Protein AF-A0A2T5CCG6-F1 (afdb_monomer)

Mean predicted aligned error: 8.56 Å

Radius of gyration: 15.73 Å; Cα contacts (8 Å, |Δi|>4): 94; chains: 1; bounding box: 40×45×37 Å

Structure (mmCIF, N/CA/C/O backbone):
data_AF-A0A2T5CCG6-F1
#
_entry.id   AF-A0A2T5CCG6-F1
#
loop_
_atom_site.group_PDB
_atom_site.id
_atom_site.type_symbol
_atom_site.label_atom_id
_atom_site.label_alt_id
_atom_site.label_comp_id
_atom_site.label_asym_id
_atom_site.label_entity_id
_atom_site.label_seq_id
_atom_site.pdbx_PDB_ins_code
_atom_site.Cartn_x
_atom_site.Cartn_y
_atom_site.Cartn_z
_atom_site.occupancy
_atom_site.B_iso_or_equiv
_atom_site.auth_seq_id
_atom_site.auth_comp_id
_atom_site.auth_asym_id
_atom_site.auth_atom_id
_atom_site.pdbx_PDB_model_num
ATOM 1 N N . MET A 1 1 ? 11.284 -27.083 0.433 1.00 35.56 1 MET A N 1
ATOM 2 C CA . MET A 1 1 ? 9.993 -26.851 -0.246 1.00 35.56 1 MET A CA 1
ATOM 3 C C . MET A 1 1 ? 9.980 -25.400 -0.673 1.00 35.56 1 MET A C 1
ATOM 5 O O . MET A 1 1 ? 10.072 -24.533 0.182 1.00 35.56 1 MET A O 1
ATOM 9 N N . SER A 1 2 ? 10.044 -25.161 -1.978 1.00 42.41 2 SER A N 1
ATOM 10 C CA . SER A 1 2 ? 10.200 -23.835 -2.572 1.00 42.41 2 SER A CA 1
ATOM 11 C C . SER A 1 2 ? 8.901 -23.051 -2.407 1.00 42.41 2 SER A C 1
ATOM 13 O O . SER A 1 2 ? 7.925 -23.346 -3.091 1.00 42.41 2 SER A O 1
ATOM 15 N N . ASP A 1 3 ? 8.877 -22.083 -1.495 1.00 50.66 3 ASP A N 1
ATOM 16 C CA . ASP A 1 3 ? 7.802 -21.094 -1.440 1.00 50.66 3 ASP A CA 1
ATOM 17 C C . ASP A 1 3 ? 8.042 -20.123 -2.603 1.00 50.66 3 ASP A C 1
ATOM 19 O O . ASP A 1 3 ? 8.755 -19.127 -2.486 1.00 50.66 3 ASP A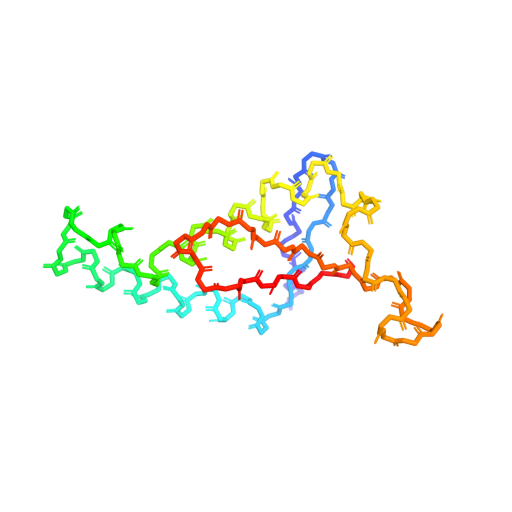 O 1
ATOM 23 N N . ALA A 1 4 ? 7.579 -20.506 -3.796 1.00 52.19 4 ALA A N 1
ATOM 24 C CA . ALA A 1 4 ? 7.584 -19.604 -4.936 1.00 52.19 4 ALA A CA 1
ATOM 25 C C . ALA A 1 4 ? 6.746 -18.380 -4.533 1.00 52.19 4 ALA A C 1
ATOM 27 O O . ALA A 1 4 ? 5.616 -18.565 -4.070 1.00 52.19 4 ALA A O 1
ATOM 28 N N . PRO A 1 5 ? 7.273 -17.147 -4.654 1.00 55.94 5 PRO A N 1
ATOM 29 C CA . PRO A 1 5 ? 6.532 -15.964 -4.248 1.00 55.94 5 PRO A CA 1
ATOM 30 C C . PRO A 1 5 ? 5.188 -15.980 -4.971 1.00 55.94 5 PRO A C 1
ATOM 32 O O . PRO A 1 5 ? 5.155 -16.117 -6.195 1.00 55.94 5 PRO A O 1
ATOM 35 N N . ARG A 1 6 ? 4.085 -15.897 -4.214 1.00 57.62 6 ARG A N 1
ATOM 36 C CA . ARG A 1 6 ? 2.724 -15.834 -4.761 1.00 57.62 6 ARG A CA 1
ATOM 37 C C . ARG A 1 6 ? 2.638 -14.615 -5.673 1.00 57.62 6 ARG A C 1
ATOM 39 O O . ARG A 1 6 ? 2.444 -13.493 -5.214 1.00 57.62 6 ARG A O 1
ATOM 46 N N . GLN A 1 7 ? 2.866 -14.845 -6.959 1.00 67.69 7 GLN A N 1
ATOM 47 C CA . GLN A 1 7 ? 2.889 -13.820 -7.984 1.00 67.69 7 GLN A CA 1
ATOM 48 C C . GLN A 1 7 ? 1.461 -13.335 -8.178 1.00 67.69 7 GLN A C 1
ATOM 50 O O . GLN A 1 7 ? 0.597 -14.069 -8.656 1.00 67.69 7 GLN A O 1
ATOM 55 N N . LEU A 1 8 ? 1.202 -12.102 -7.758 1.00 77.50 8 LEU A N 1
ATOM 56 C CA . LEU A 1 8 ? -0.090 -11.482 -7.976 1.00 77.50 8 LEU A CA 1
ATOM 57 C C . LEU A 1 8 ? -0.127 -10.974 -9.419 1.00 77.50 8 LEU A C 1
ATOM 59 O O . LEU A 1 8 ? 0.686 -10.133 -9.795 1.00 77.50 8 LEU A O 1
ATOM 63 N N . VAL A 1 9 ? -1.052 -11.493 -10.225 1.00 80.69 9 VAL A N 1
ATOM 64 C CA . VAL A 1 9 ? -1.249 -11.038 -11.606 1.00 80.69 9 VAL A CA 1
ATOM 65 C C . VAL A 1 9 ? -2.468 -10.1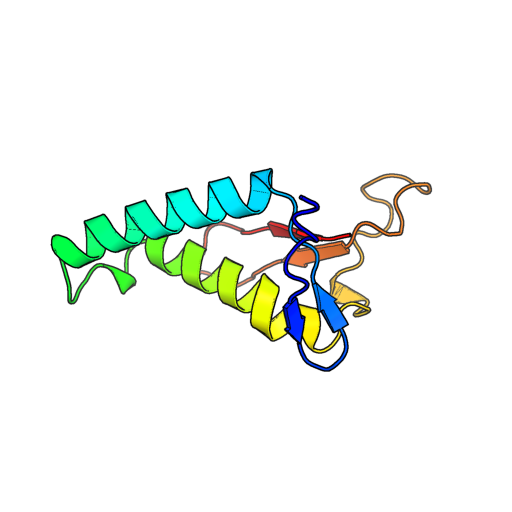25 -11.662 1.00 80.69 9 VAL A C 1
ATOM 67 O O . VAL A 1 9 ? -3.574 -10.551 -11.340 1.00 80.69 9 VAL A O 1
ATOM 70 N N . VAL A 1 10 ? -2.272 -8.875 -12.083 1.00 79.88 10 VAL A N 1
ATOM 71 C CA . VAL A 1 10 ? -3.343 -7.879 -12.256 1.00 79.88 10 VAL A CA 1
ATOM 72 C C . VAL A 1 10 ? -3.213 -7.274 -13.647 1.00 79.88 10 VAL A C 1
ATOM 74 O O . VAL A 1 10 ? -2.141 -6.803 -14.012 1.00 79.88 10 VAL A O 1
ATOM 77 N N . ASN A 1 11 ? -4.287 -7.307 -14.440 1.00 80.88 11 ASN A N 1
ATOM 78 C CA . ASN A 1 11 ? -4.312 -6.811 -15.826 1.00 80.88 11 ASN A CA 1
ATOM 79 C C . ASN A 1 11 ? -3.167 -7.349 -16.710 1.00 80.88 11 ASN A C 1
ATOM 81 O O . ASN A 1 11 ? -2.619 -6.628 -17.538 1.00 80.88 11 ASN A O 1
ATOM 85 N N . GLY A 1 12 ? -2.768 -8.608 -16.505 1.00 81.94 12 GLY A N 1
ATOM 86 C CA . GLY A 1 12 ? -1.658 -9.226 -17.239 1.00 81.94 12 GLY A CA 1
ATOM 87 C C . GLY A 1 12 ? -0.258 -8.834 -16.747 1.00 81.94 12 GLY A C 1
ATOM 88 O O . GLY A 1 12 ? 0.726 -9.371 -17.250 1.00 81.94 12 GLY A O 1
ATOM 89 N N . TRP A 1 13 ? -0.147 -7.966 -15.737 1.00 83.50 13 TRP A N 1
ATOM 90 C CA . TRP A 1 13 ? 1.118 -7.602 -15.104 1.00 83.50 13 TRP A CA 1
ATOM 91 C C . TRP A 1 13 ? 1.386 -8.435 -13.864 1.00 83.50 13 TRP A C 1
ATOM 93 O O . TRP A 1 13 ? 0.503 -8.668 -13.042 1.00 83.50 13 TRP A O 1
ATOM 103 N N . SER A 1 14 ? 2.640 -8.846 -13.719 1.00 83.62 14 SER A N 1
ATOM 104 C CA . SER A 1 14 ? 3.114 -9.586 -12.555 1.00 83.62 14 SER A CA 1
ATOM 105 C C . SER A 1 14 ? 3.624 -8.626 -11.495 1.00 83.62 14 SER A C 1
ATOM 107 O O . SER A 1 14 ? 4.563 -7.872 -11.741 1.00 83.62 14 SER A O 1
ATOM 109 N N . ILE A 1 15 ? 3.006 -8.656 -10.321 1.00 82.81 15 ILE A N 1
ATOM 110 C CA . ILE A 1 15 ? 3.353 -7.799 -9.195 1.00 82.81 15 ILE A CA 1
ATOM 111 C C . ILE A 1 15 ? 4.255 -8.581 -8.249 1.00 82.81 15 ILE A C 1
ATOM 113 O O . ILE A 1 15 ? 3.873 -9.622 -7.709 1.00 82.81 15 ILE A O 1
ATOM 117 N N . TYR A 1 16 ? 5.442 -8.030 -8.014 1.00 82.69 16 TYR A N 1
ATOM 118 C CA . TYR A 1 16 ? 6.396 -8.526 -7.033 1.00 82.69 16 TYR A CA 1
ATOM 119 C C . TYR A 1 16 ? 6.490 -7.516 -5.895 1.00 82.69 16 TYR A C 1
ATOM 121 O O . TYR A 1 16 ? 6.909 -6.377 -6.087 1.00 82.69 16 TYR A O 1
ATOM 129 N N . ALA A 1 17 ? 6.086 -7.928 -4.698 1.00 81.62 17 ALA A N 1
ATOM 130 C CA . ALA A 1 17 ? 6.190 -7.100 -3.508 1.00 81.62 17 ALA A CA 1
ATOM 131 C C . ALA A 1 17 ? 7.424 -7.507 -2.701 1.00 81.62 17 ALA A C 1
ATOM 133 O O . ALA A 1 17 ? 7.625 -8.681 -2.393 1.00 81.62 17 ALA A O 1
ATOM 134 N N . HIS A 1 18 ? 8.251 -6.529 -2.338 1.00 83.88 18 HIS A N 1
ATOM 135 C CA . HIS A 1 18 ? 9.372 -6.774 -1.439 1.00 83.88 18 HIS A CA 1
ATOM 136 C C . HIS A 1 18 ? 8.841 -7.145 -0.037 1.00 83.88 18 HIS A C 1
ATOM 138 O O . HIS A 1 18 ? 7.939 -6.454 0.441 1.00 83.88 18 HIS A O 1
ATOM 144 N N . PRO A 1 19 ? 9.402 -8.146 0.672 1.00 86.44 19 PRO A N 1
ATOM 145 C CA . PRO A 1 19 ? 8.909 -8.558 1.995 1.00 86.44 19 PRO A CA 1
ATOM 146 C C . PRO A 1 19 ? 8.786 -7.395 2.987 1.00 86.44 19 PRO A C 1
ATOM 148 O O . PRO A 1 19 ? 7.762 -7.212 3.624 1.00 86.44 19 PR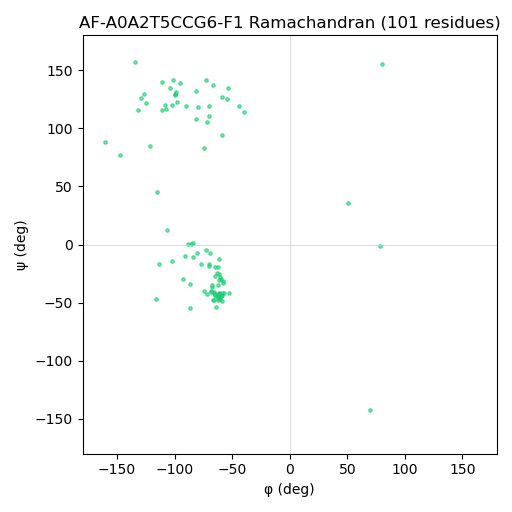O A O 1
ATOM 151 N N . LEU A 1 20 ? 9.778 -6.502 3.001 1.00 87.19 20 LEU A N 1
ATOM 152 C CA . LEU A 1 20 ? 9.782 -5.302 3.849 1.00 87.19 20 LEU A CA 1
ATOM 153 C C . LEU A 1 20 ? 8.611 -4.336 3.544 1.00 87.19 20 LEU A C 1
ATOM 155 O O . LEU A 1 20 ? 8.138 -3.636 4.436 1.00 87.19 20 LEU A O 1
ATOM 159 N N . PHE A 1 21 ? 8.128 -4.287 2.297 1.00 85.31 21 PHE A N 1
ATOM 160 C CA . PHE A 1 21 ? 6.921 -3.529 1.951 1.00 85.31 21 PHE A CA 1
ATOM 161 C C . PHE A 1 21 ? 5.666 -4.222 2.491 1.00 85.31 21 PHE A C 1
ATOM 163 O O . PHE A 1 21 ? 4.803 -3.548 3.051 1.00 85.31 21 PHE A O 1
ATOM 170 N N . LEU A 1 22 ? 5.587 -5.551 2.367 1.00 87.62 22 LEU A N 1
ATOM 171 C CA . LEU A 1 22 ? 4.478 -6.339 2.909 1.00 87.62 22 LEU A CA 1
ATOM 172 C C . LEU A 1 22 ? 4.397 -6.201 4.433 1.00 87.62 22 LEU A C 1
ATOM 174 O O . LEU A 1 22 ? 3.336 -5.856 4.940 1.00 87.62 22 LEU A O 1
ATOM 178 N N . ASP A 1 23 ? 5.523 -6.308 5.141 1.00 90.31 23 ASP A N 1
ATOM 179 C CA . ASP A 1 23 ? 5.587 -6.116 6.594 1.00 90.31 23 ASP A CA 1
ATOM 180 C C . ASP A 1 23 ? 5.065 -4.734 7.016 1.00 90.31 23 ASP A C 1
ATOM 182 O O . ASP A 1 23 ? 4.352 -4.584 8.011 1.00 90.31 23 ASP A O 1
ATOM 186 N N . GLN A 1 24 ? 5.424 -3.683 6.270 1.00 90.88 24 GLN A N 1
ATOM 187 C CA . GLN A 1 24 ? 4.939 -2.328 6.542 1.00 90.88 24 GLN A CA 1
ATOM 188 C C . GLN A 1 24 ? 3.441 -2.192 6.263 1.00 90.88 24 GLN A C 1
ATOM 190 O O . GLN A 1 24 ? 2.735 -1.534 7.032 1.00 90.88 24 GLN A O 1
ATOM 195 N N . LEU A 1 25 ? 2.958 -2.809 5.183 1.00 90.69 25 LEU A N 1
ATOM 196 C CA . LEU A 1 25 ? 1.550 -2.806 4.812 1.00 90.69 25 LEU A CA 1
ATOM 197 C C . LEU A 1 25 ? 0.701 -3.546 5.853 1.00 90.69 25 LEU A C 1
ATOM 199 O O . LEU A 1 25 ? -0.328 -3.022 6.274 1.00 90.69 25 LEU A O 1
ATOM 203 N N . GLU A 1 26 ? 1.160 -4.704 6.324 1.00 93.12 26 GLU A N 1
ATOM 204 C CA . GLU A 1 26 ? 0.505 -5.495 7.368 1.00 93.12 26 GLU A CA 1
ATOM 205 C C . GLU A 1 26 ? 0.453 -4.750 8.702 1.00 93.12 26 GLU A C 1
ATOM 207 O O . GLU A 1 26 ? -0.608 -4.666 9.321 1.00 93.12 26 GLU A O 1
ATOM 212 N N . ARG A 1 27 ? 1.558 -4.122 9.127 1.00 94.38 27 ARG A N 1
ATOM 213 C CA . ARG A 1 27 ? 1.564 -3.279 10.338 1.00 94.38 27 ARG A CA 1
ATOM 214 C C . ARG A 1 27 ? 0.561 -2.137 10.231 1.00 94.38 27 ARG A C 1
ATOM 216 O O . ARG A 1 27 ? -0.146 -1.842 11.195 1.00 94.38 27 ARG A O 1
ATOM 223 N N . LEU A 1 28 ? 0.485 -1.497 9.065 1.00 92.69 28 LEU A N 1
ATOM 224 C CA . LEU A 1 28 ? -0.471 -0.425 8.822 1.00 92.69 28 LEU A CA 1
ATOM 225 C C . LEU A 1 28 ? -1.913 -0.956 8.849 1.00 92.69 28 LEU A C 1
ATOM 227 O O . LEU A 1 28 ? -2.776 -0.340 9.470 1.00 92.69 28 LEU A O 1
ATOM 231 N N . ALA A 1 29 ? -2.170 -2.121 8.252 1.00 94.06 29 ALA A N 1
ATOM 232 C CA . ALA A 1 29 ? -3.467 -2.792 8.293 1.00 94.06 29 ALA A CA 1
ATOM 233 C C . ALA A 1 29 ? -3.894 -3.157 9.721 1.00 94.06 29 ALA A C 1
ATOM 235 O O . ALA A 1 29 ? -5.034 -2.886 10.101 1.00 94.06 29 ALA A O 1
ATOM 236 N N . ALA A 1 30 ? -2.980 -3.673 10.543 1.00 96.44 30 ALA A N 1
ATOM 237 C CA . ALA A 1 30 ? -3.243 -3.979 11.946 1.00 96.44 30 ALA A CA 1
ATOM 238 C C . ALA A 1 30 ? -3.614 -2.721 12.752 1.00 96.44 30 ALA A C 1
ATOM 240 O O . ALA A 1 30 ? -4.570 -2.738 13.531 1.00 96.44 30 ALA A O 1
ATOM 241 N N . GLN A 1 31 ? -2.924 -1.597 12.521 1.00 94.75 31 GLN A N 1
ATOM 242 C CA . GLN A 1 31 ? -3.278 -0.316 13.145 1.00 94.75 31 GLN A CA 1
ATOM 243 C C . GLN A 1 31 ? -4.683 0.149 12.746 1.00 94.75 31 GLN A C 1
ATOM 245 O O . GLN A 1 31 ? -5.444 0.612 13.594 1.00 94.75 31 GLN A O 1
ATOM 250 N N . VAL A 1 32 ? -5.045 0.012 11.468 1.00 94.94 32 VAL A N 1
ATOM 251 C CA . VAL A 1 32 ? -6.387 0.360 10.978 1.00 94.94 32 VAL A CA 1
ATOM 252 C C . VAL A 1 32 ? -7.448 -0.558 11.569 1.00 94.94 32 VAL A C 1
ATOM 254 O O . VAL A 1 32 ? -8.494 -0.061 11.976 1.00 94.94 32 VAL A O 1
ATOM 257 N N . SER A 1 33 ? -7.172 -1.860 11.682 1.00 96.00 33 SER A N 1
ATOM 258 C CA . SER A 1 33 ? -8.072 -2.810 12.343 1.00 96.00 33 SER A CA 1
ATOM 259 C C . SER A 1 33 ? -8.318 -2.411 13.795 1.00 96.00 33 S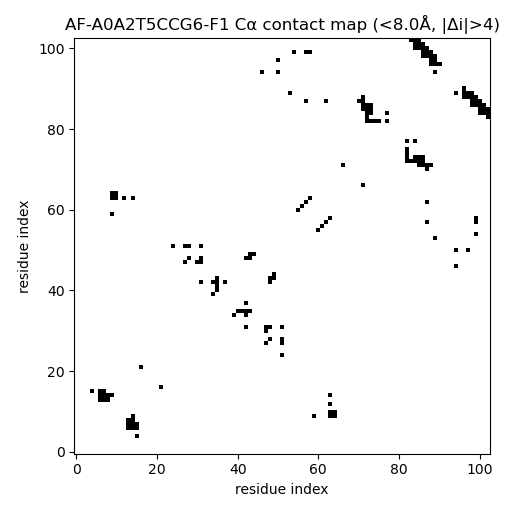ER A C 1
ATOM 261 O O . SER A 1 33 ? -9.466 -2.267 14.190 1.00 96.00 33 SER A O 1
ATOM 263 N N . SER A 1 34 ? -7.264 -2.107 14.560 1.00 95.62 34 SER A N 1
ATOM 264 C CA . SER A 1 34 ? -7.423 -1.675 15.955 1.00 95.62 34 SER A CA 1
ATOM 265 C C . SER A 1 34 ? -8.210 -0.366 16.085 1.00 95.62 34 SER A C 1
ATOM 267 O O . SER A 1 34 ? -8.954 -0.181 17.046 1.00 95.62 34 SER A O 1
ATOM 269 N N . LEU A 1 35 ? -8.062 0.558 15.129 1.00 93.94 35 LEU A N 1
ATOM 270 C CA . LEU A 1 35 ? -8.862 1.783 15.096 1.00 93.94 35 LEU A CA 1
ATOM 271 C C . LEU A 1 35 ? -10.329 1.491 14.775 1.00 93.94 35 LEU A C 1
ATOM 273 O O . LEU A 1 35 ? -11.197 2.086 15.405 1.00 93.94 35 LEU A O 1
ATOM 277 N N . ARG A 1 36 ? -10.599 0.580 13.835 1.00 94.69 36 ARG A N 1
ATOM 278 C CA . ARG A 1 36 ? -11.956 0.143 13.492 1.00 94.69 36 ARG A CA 1
ATOM 279 C C . ARG A 1 36 ? -12.642 -0.515 14.681 1.00 94.69 36 ARG A C 1
ATOM 281 O O . ARG A 1 36 ? -13.794 -0.207 14.934 1.00 94.69 36 ARG A O 1
ATOM 288 N N . ASP A 1 37 ? -11.939 -1.357 15.430 1.00 95.50 37 ASP A N 1
ATOM 289 C CA . ASP A 1 37 ? -12.519 -2.037 16.592 1.00 95.50 37 ASP A CA 1
ATOM 290 C C . ASP A 1 37 ? -12.901 -1.041 17.706 1.00 95.50 37 ASP A C 1
ATOM 292 O O . ASP A 1 37 ? -13.827 -1.289 18.474 1.00 95.50 37 ASP A O 1
ATOM 296 N N . LYS A 1 38 ? -12.212 0.108 17.782 1.00 94.12 38 LYS A N 1
ATOM 297 C CA . LYS A 1 38 ? -12.496 1.187 18.747 1.00 94.12 38 LYS A CA 1
ATOM 298 C C . LYS A 1 38 ? -13.558 2.178 18.269 1.00 94.12 38 LYS A C 1
ATOM 300 O O . LYS A 1 38 ? -14.265 2.744 19.093 1.00 94.12 38 LYS A O 1
ATOM 305 N N . ASP A 1 39 ? -13.605 2.448 16.970 1.00 92.75 39 ASP A N 1
ATOM 306 C CA . ASP A 1 39 ? -14.467 3.458 16.349 1.00 92.75 39 ASP A CA 1
ATOM 307 C C . ASP A 1 39 ? -14.883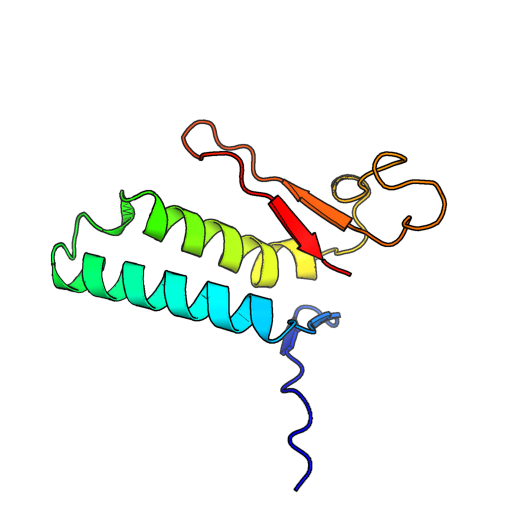 2.991 14.940 1.00 92.75 39 ASP A C 1
ATOM 309 O O . ASP A 1 39 ? -14.304 3.440 13.940 1.00 92.75 39 ASP A O 1
ATOM 313 N N . PRO A 1 40 ? -15.849 2.056 14.838 1.00 91.94 40 PRO A N 1
ATOM 314 C CA . PRO A 1 40 ? -16.235 1.437 13.568 1.00 91.94 40 PRO A CA 1
ATOM 315 C C . PRO A 1 40 ? -16.733 2.430 12.512 1.00 91.94 40 PRO A C 1
ATOM 317 O O . PRO A 1 40 ? -16.520 2.207 11.322 1.00 91.94 40 PRO A O 1
ATOM 320 N N . ASP A 1 41 ? -17.328 3.548 12.930 1.00 90.94 41 ASP A N 1
ATOM 321 C CA . ASP A 1 41 ? -17.889 4.552 12.020 1.00 90.94 41 ASP A CA 1
ATOM 322 C C . ASP A 1 41 ? -16.887 5.673 11.689 1.00 90.94 41 ASP A C 1
ATOM 324 O O . ASP A 1 41 ? -16.918 6.265 10.606 1.00 90.94 41 ASP A O 1
ATOM 328 N N . GLY A 1 42 ? -15.963 5.985 12.605 1.00 92.25 42 GLY A N 1
ATOM 329 C CA . GLY A 1 42 ? -15.023 7.097 12.467 1.00 92.25 42 GLY A CA 1
ATOM 330 C C . GLY A 1 42 ? -13.601 6.714 12.050 1.00 92.25 42 GLY A C 1
ATOM 331 O O . GLY A 1 42 ? -12.849 7.595 11.605 1.00 92.25 42 GLY A O 1
ATOM 332 N N . TYR A 1 43 ? -13.204 5.435 12.110 1.00 91.69 43 TYR A N 1
ATOM 333 C CA . TYR A 1 43 ? -11.822 5.024 11.806 1.00 91.69 43 TYR A CA 1
ATOM 334 C C . TYR A 1 43 ? -11.374 5.415 10.391 1.00 91.69 43 TYR A C 1
ATOM 336 O O . TYR A 1 43 ? -10.212 5.778 10.191 1.00 91.69 43 TYR A O 1
ATOM 344 N N . GLN A 1 44 ? -12.289 5.419 9.415 1.00 88.44 44 GLN A N 1
ATOM 345 C CA . GLN A 1 44 ? -11.999 5.782 8.022 1.00 88.44 44 GLN A CA 1
ATOM 346 C C . GLN A 1 44 ? -11.541 7.239 7.873 1.00 88.44 44 GLN A C 1
ATOM 348 O O . GLN A 1 44 ? -10.820 7.579 6.937 1.00 88.44 44 GLN A O 1
ATOM 353 N N . LYS A 1 45 ? -11.906 8.120 8.815 1.00 89.12 45 LYS A N 1
ATOM 354 C CA . LYS A 1 45 ? -11.472 9.523 8.811 1.00 89.12 45 LYS A CA 1
ATOM 355 C C . LYS A 1 45 ? -10.023 9.684 9.285 1.00 89.12 45 LYS A C 1
ATOM 357 O O . LYS A 1 45 ? -9.418 10.726 9.027 1.00 89.12 45 LYS A O 1
ATOM 362 N N . LYS A 1 46 ? -9.444 8.673 9.948 1.00 89.69 46 LYS A N 1
ATOM 363 C CA . LYS A 1 46 ? -8.078 8.717 10.490 1.00 89.69 46 LYS A CA 1
ATOM 364 C C . LYS A 1 46 ? -7.040 8.637 9.369 1.00 89.69 46 LYS A C 1
ATOM 366 O O . LYS A 1 46 ? -7.161 7.852 8.430 1.00 89.69 46 LYS A O 1
ATOM 371 N N . ASN A 1 47 ? -5.950 9.392 9.514 1.00 89.19 47 ASN A N 1
ATOM 372 C CA . ASN A 1 47 ? -4.870 9.449 8.520 1.00 89.19 47 ASN A CA 1
ATOM 373 C C . ASN A 1 47 ? -4.239 8.081 8.218 1.00 89.19 47 ASN A C 1
ATOM 375 O O . ASN A 1 47 ? -3.806 7.848 7.094 1.00 89.19 47 ASN A O 1
ATOM 379 N N . VAL A 1 48 ? -4.196 7.182 9.204 1.00 90.12 48 VAL A N 1
ATOM 380 C CA . VAL A 1 48 ? -3.661 5.819 9.057 1.00 90.12 48 VAL A CA 1
ATOM 381 C C . VAL A 1 48 ? -4.537 4.983 8.115 1.00 90.12 48 VAL A C 1
ATOM 383 O O . VAL A 1 48 ? -4.018 4.394 7.170 1.00 90.12 48 VAL A O 1
ATOM 386 N N . ALA A 1 49 ? -5.862 5.002 8.312 1.00 90.75 49 ALA A N 1
ATOM 387 C CA . ALA A 1 49 ? -6.824 4.287 7.467 1.00 90.75 49 ALA A CA 1
ATOM 388 C C . ALA A 1 49 ? -6.775 4.777 6.028 1.00 90.75 49 ALA A C 1
ATOM 390 O O . ALA A 1 49 ? -6.646 4.001 5.083 1.00 90.75 49 ALA A O 1
ATOM 391 N N . LYS A 1 50 ? -6.775 6.094 5.871 1.00 89.19 50 LYS A N 1
ATOM 392 C CA . LYS A 1 50 ? -6.706 6.695 4.555 1.00 89.19 50 LYS A CA 1
ATOM 393 C C . LYS A 1 50 ? -5.354 6.457 3.851 1.00 89.19 50 LYS A C 1
ATOM 395 O O . LYS A 1 50 ? -5.320 6.257 2.642 1.00 89.19 50 LYS A O 1
ATOM 400 N N . ARG A 1 51 ? -4.237 6.426 4.595 1.00 88.56 51 ARG A N 1
ATOM 401 C CA . ARG A 1 51 ? -2.908 6.060 4.067 1.00 88.56 51 ARG A CA 1
ATOM 402 C C . ARG A 1 51 ? -2.890 4.624 3.554 1.00 88.56 51 ARG A C 1
ATOM 404 O O . ARG A 1 51 ? -2.364 4.388 2.471 1.00 88.56 51 ARG A O 1
ATOM 411 N N . LEU A 1 52 ? -3.472 3.692 4.307 1.00 90.75 52 LEU A N 1
ATOM 412 C CA . LEU A 1 52 ? -3.592 2.300 3.884 1.00 90.75 52 LEU A CA 1
ATOM 413 C C . LEU A 1 52 ? -4.413 2.188 2.597 1.00 90.75 52 LEU A C 1
ATOM 415 O O . LEU A 1 52 ? -3.966 1.547 1.649 1.00 90.75 52 LEU A O 1
ATOM 419 N N . ALA A 1 53 ? -5.562 2.865 2.534 1.00 90.12 53 ALA A N 1
ATOM 420 C CA . ALA A 1 53 ? -6.408 2.898 1.343 1.00 90.12 53 ALA A CA 1
ATOM 421 C C . ALA A 1 53 ? -5.667 3.471 0.121 1.00 90.12 53 ALA A C 1
ATOM 423 O O . ALA A 1 53 ? -5.721 2.904 -0.965 1.00 90.12 53 ALA A O 1
ATOM 424 N N . ALA A 1 54 ? -4.910 4.558 0.296 1.00 88.19 54 ALA A N 1
ATOM 425 C CA . ALA A 1 54 ? -4.133 5.149 -0.790 1.00 88.19 54 ALA A CA 1
ATOM 426 C C . ALA A 1 54 ? -3.016 4.215 -1.292 1.00 88.19 54 ALA A C 1
ATOM 428 O O . ALA A 1 54 ? -2.832 4.077 -2.500 1.00 88.19 54 ALA A O 1
ATOM 429 N N . ILE A 1 55 ? -2.277 3.563 -0.384 1.00 88.50 55 ILE A N 1
ATOM 430 C CA . ILE A 1 55 ? -1.192 2.636 -0.749 1.00 88.50 55 ILE A CA 1
ATOM 431 C C . ILE A 1 55 ? -1.750 1.404 -1.465 1.00 88.50 55 ILE A C 1
ATOM 433 O O . ILE A 1 55 ? -1.238 1.041 -2.520 1.00 88.50 55 ILE A O 1
ATOM 437 N N . THR A 1 56 ? -2.798 0.786 -0.917 1.00 88.19 56 THR A N 1
ATOM 438 C CA . THR A 1 56 ? -3.426 -0.413 -1.500 1.00 88.19 56 THR A CA 1
ATOM 439 C C . THR A 1 56 ? -4.000 -0.122 -2.883 1.00 88.19 56 THR A C 1
ATOM 441 O O . THR A 1 56 ? -3.664 -0.823 -3.836 1.00 88.19 56 THR A O 1
ATOM 444 N N . ARG A 1 57 ? -4.746 0.979 -3.033 1.00 87.69 57 ARG A N 1
ATOM 445 C CA . ARG A 1 57 ? -5.257 1.433 -4.332 1.00 87.69 57 ARG A CA 1
ATOM 446 C C . ARG A 1 57 ? -4.133 1.689 -5.335 1.00 87.69 57 ARG A C 1
ATOM 448 O O . ARG A 1 57 ? -4.229 1.298 -6.492 1.00 87.69 57 ARG A O 1
ATOM 455 N N . LEU A 1 58 ? -3.046 2.340 -4.924 1.00 86.19 58 LEU A N 1
ATOM 456 C CA . LEU A 1 58 ? -1.920 2.581 -5.826 1.00 86.19 58 LEU A CA 1
ATOM 457 C C . LEU A 1 58 ? -1.259 1.282 -6.280 1.00 86.19 58 LEU A C 1
ATOM 459 O O . LEU A 1 58 ? -1.115 1.068 -7.481 1.00 86.19 58 LEU A O 1
ATOM 463 N N . ALA A 1 59 ? -0.858 0.445 -5.326 1.00 84.75 59 ALA A N 1
ATOM 464 C CA . ALA A 1 59 ? -0.066 -0.749 -5.585 1.00 84.75 59 ALA A CA 1
ATOM 465 C C . ALA A 1 59 ? -0.840 -1.810 -6.375 1.00 84.75 59 ALA A C 1
ATOM 467 O O . ALA A 1 59 ? -0.248 -2.479 -7.218 1.00 84.75 59 ALA A O 1
ATOM 468 N N . PHE A 1 60 ? -2.144 -1.952 -6.118 1.00 84.31 60 PHE A N 1
ATOM 469 C CA . PHE A 1 60 ? -2.930 -3.073 -6.635 1.00 84.31 60 PHE A CA 1
ATOM 470 C C . PHE A 1 60 ? -4.007 -2.681 -7.648 1.00 84.31 60 PHE A C 1
ATOM 472 O O . PHE A 1 60 ? -4.460 -3.552 -8.384 1.00 84.31 60 PHE A O 1
ATOM 479 N N . GLU A 1 61 ? -4.394 -1.404 -7.741 1.00 85.50 61 GLU A N 1
ATOM 480 C CA . GLU A 1 61 ? -5.420 -0.965 -8.699 1.00 85.50 61 GLU A CA 1
ATOM 481 C C . GLU A 1 61 ? -4.881 -0.004 -9.752 1.00 85.50 61 GLU A C 1
ATOM 483 O O . GLU A 1 61 ? -5.187 -0.183 -10.919 1.00 85.50 61 GLU A O 1
ATOM 488 N N . ILE A 1 62 ? -4.115 1.026 -9.376 1.00 86.12 62 ILE A N 1
ATOM 489 C CA . ILE A 1 62 ? -3.722 2.097 -10.308 1.00 86.12 62 ILE A CA 1
ATOM 490 C C . ILE A 1 62 ? -2.457 1.727 -11.084 1.00 86.12 62 ILE A C 1
ATOM 492 O O . ILE A 1 62 ? -2.462 1.770 -12.312 1.00 86.12 62 ILE A O 1
ATOM 496 N N . ILE A 1 63 ? -1.372 1.375 -10.386 1.00 84.81 63 ILE A N 1
ATOM 497 C CA . ILE A 1 63 ? -0.084 1.065 -11.026 1.00 84.81 63 ILE A CA 1
ATOM 498 C C . ILE A 1 63 ? -0.217 -0.120 -11.996 1.00 84.81 63 ILE A C 1
ATOM 500 O O . ILE A 1 63 ? 0.261 0.005 -13.122 1.00 84.81 63 ILE A O 1
ATOM 504 N N . PRO A 1 64 ? -0.908 -1.228 -11.653 1.00 86.19 64 PRO A N 1
ATOM 505 C CA . PRO A 1 64 ? -1.019 -2.366 -12.564 1.00 86.19 64 PRO A CA 1
ATOM 506 C C . PRO A 1 64 ? -1.881 -2.118 -13.809 1.00 86.19 64 PRO A C 1
ATOM 508 O O . PRO A 1 64 ? -1.954 -2.985 -14.670 1.00 86.19 64 PRO A O 1
ATOM 511 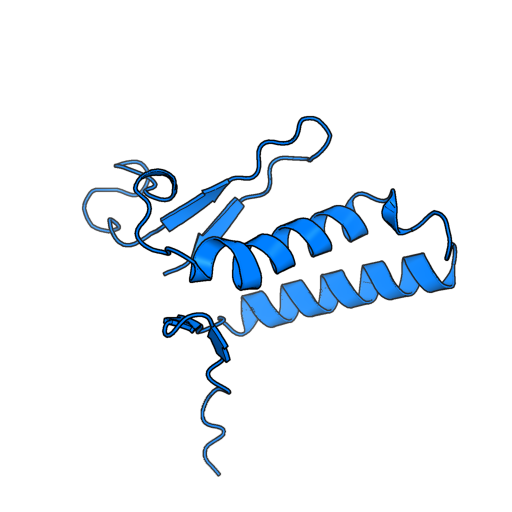N N . GLN A 1 65 ? -2.576 -0.982 -13.931 1.00 86.81 65 GLN A N 1
ATOM 512 C CA . GLN A 1 65 ? -3.303 -0.639 -15.167 1.00 86.81 65 GLN A CA 1
ATOM 513 C C . GLN A 1 65 ? -2.335 -0.216 -16.268 1.00 86.81 65 GLN A C 1
ATOM 515 O O . GLN A 1 65 ? -2.522 -0.563 -17.429 1.00 86.81 65 GLN A O 1
ATOM 520 N N . ASP A 1 66 ? -1.307 0.544 -15.897 1.00 84.81 66 ASP A N 1
ATOM 521 C CA . ASP A 1 66 ? -0.268 1.008 -16.807 1.00 84.81 66 ASP A CA 1
ATOM 522 C C . ASP A 1 66 ? 0.971 1.418 -15.989 1.00 84.81 66 ASP A C 1
ATOM 524 O O . ASP A 1 66 ? 1.113 2.582 -15.592 1.00 84.81 66 ASP A O 1
ATOM 528 N N . PRO A 1 67 ? 1.878 0.471 -15.700 1.00 82.00 67 PRO A N 1
ATOM 529 C CA . PRO A 1 67 ? 3.064 0.750 -14.897 1.00 82.00 67 PRO A CA 1
ATOM 530 C C . PRO A 1 67 ? 4.075 1.639 -15.639 1.00 82.00 67 PRO A C 1
ATOM 532 O O . PRO A 1 67 ? 4.949 2.229 -15.008 1.00 82.00 67 PRO A O 1
ATOM 535 N N . GLY A 1 68 ? 3.960 1.776 -16.966 1.00 81.44 68 GLY A N 1
ATOM 536 C CA . GLY A 1 68 ? 4.905 2.499 -17.820 1.00 81.44 68 GLY A CA 1
ATOM 537 C C . GLY A 1 68 ? 4.660 4.005 -17.932 1.00 81.44 68 GLY A C 1
ATOM 538 O O . GLY A 1 68 ? 5.415 4.688 -18.643 1.00 81.44 68 GLY A O 1
ATOM 539 N N . ARG A 1 69 ? 3.631 4.536 -17.250 1.00 82.88 69 ARG A N 1
ATOM 540 C CA . ARG A 1 69 ? 3.221 5.940 -17.383 1.00 82.88 69 ARG A CA 1
ATOM 541 C C . ARG A 1 69 ? 4.386 6.904 -17.157 1.00 82.88 69 ARG A C 1
ATOM 543 O O . ARG A 1 69 ? 5.116 6.791 -16.167 1.00 82.88 69 ARG A O 1
ATOM 550 N N . PRO A 1 70 ? 4.545 7.923 -18.023 1.00 79.44 70 PRO A N 1
ATOM 551 C CA . PRO A 1 70 ? 5.607 8.913 -17.878 1.00 79.44 70 PRO A CA 1
ATOM 552 C C . PRO A 1 70 ? 5.499 9.704 -16.567 1.00 79.44 70 PRO A C 1
ATOM 554 O O . PRO A 1 70 ? 6.518 10.145 -16.046 1.00 79.44 70 PRO A O 1
ATOM 557 N N . GLU A 1 71 ? 4.298 9.821 -15.998 1.00 78.19 71 GLU A N 1
ATOM 558 C CA . GLU A 1 71 ? 4.021 10.467 -14.707 1.00 78.19 71 GLU A CA 1
ATOM 559 C C . GLU A 1 71 ? 4.742 9.809 -13.524 1.00 78.19 71 GLU A C 1
ATOM 561 O O . GLU A 1 71 ? 5.067 10.481 -12.544 1.00 78.19 71 GLU A O 1
ATOM 566 N N . TYR A 1 72 ? 5.023 8.506 -13.617 1.00 79.88 72 TYR A N 1
ATOM 567 C CA . TYR A 1 72 ? 5.760 7.782 -12.586 1.00 79.88 72 TYR A CA 1
ATOM 568 C C . TYR A 1 72 ? 7.271 7.930 -12.741 1.00 79.88 72 TYR A C 1
ATOM 570 O O . TYR A 1 72 ? 8.022 7.577 -11.836 1.00 79.88 72 TYR A O 1
ATOM 578 N N . ARG A 1 73 ? 7.761 8.485 -13.854 1.00 77.44 73 ARG A N 1
ATOM 579 C CA . ARG A 1 73 ? 9.199 8.654 -14.059 1.00 77.44 73 ARG A CA 1
ATOM 580 C C . ARG A 1 73 ? 9.723 9.719 -13.111 1.00 77.44 73 ARG A C 1
ATOM 582 O O . ARG A 1 73 ? 9.369 10.891 -13.187 1.00 77.44 73 ARG A O 1
ATOM 589 N N . GLN A 1 74 ? 10.654 9.320 -12.253 1.00 69.19 74 GLN A N 1
ATOM 590 C CA . GLN A 1 74 ? 11.297 10.232 -11.311 1.00 69.19 74 GLN A CA 1
ATOM 591 C C . GLN A 1 74 ? 12.293 11.195 -11.998 1.00 69.19 74 GLN A C 1
ATOM 593 O O . GLN A 1 74 ? 12.828 12.098 -11.361 1.00 69.19 74 GLN A O 1
ATOM 598 N N . GLY A 1 75 ? 12.531 11.042 -13.307 1.00 69.38 75 GLY A N 1
ATOM 599 C CA . GLY A 1 75 ? 13.444 11.885 -14.078 1.00 69.38 75 GLY A CA 1
ATOM 600 C C . GLY A 1 75 ? 14.908 11.649 -13.695 1.00 69.38 75 GLY A C 1
ATOM 601 O O . GLY A 1 75 ? 15.321 10.523 -13.435 1.00 69.38 75 GLY A O 1
ATOM 602 N N . ARG A 1 76 ? 15.720 12.714 -13.663 1.00 60.31 76 ARG A N 1
ATOM 603 C CA . ARG A 1 76 ? 17.152 12.648 -13.295 1.00 60.31 76 ARG A CA 1
ATOM 604 C C . ARG A 1 76 ? 17.415 12.694 -11.784 1.00 60.31 76 ARG A C 1
ATOM 606 O O . ARG A 1 76 ? 18.573 12.660 -11.380 1.00 60.31 76 ARG A O 1
ATOM 613 N N . THR A 1 77 ? 16.380 12.751 -10.945 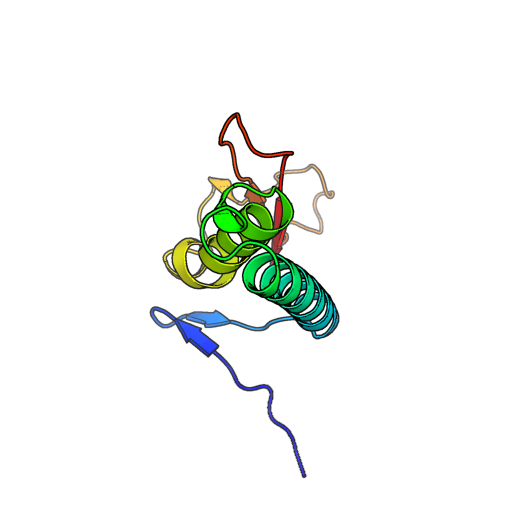1.00 59.09 77 THR A N 1
ATOM 614 C CA . THR A 1 77 ? 16.517 12.991 -9.496 1.00 59.09 77 THR A CA 1
ATOM 615 C C . THR A 1 77 ? 17.266 11.878 -8.749 1.00 59.09 77 THR A C 1
ATOM 617 O O . THR A 1 77 ? 17.778 12.124 -7.666 1.00 59.09 77 THR A O 1
ATOM 620 N N . LEU A 1 78 ? 17.375 10.672 -9.319 1.00 60.47 78 LEU A N 1
ATOM 621 C CA . LEU A 1 78 ? 18.152 9.553 -8.758 1.00 60.47 78 LEU A CA 1
ATOM 622 C C . LEU A 1 78 ? 19.464 9.262 -9.519 1.00 60.47 78 LEU A C 1
ATOM 624 O O . LEU A 1 78 ? 20.085 8.224 -9.297 1.00 60.47 78 LEU A O 1
ATOM 628 N N . GLY A 1 79 ? 19.898 10.167 -10.404 1.00 59.88 79 GLY A N 1
ATOM 629 C CA . GLY A 1 79 ? 21.069 9.976 -11.263 1.00 59.88 79 GLY A CA 1
ATOM 630 C C . GLY A 1 79 ? 20.778 9.106 -12.493 1.00 59.88 79 GLY A C 1
ATOM 631 O O . GLY A 1 79 ? 19.857 8.291 -12.515 1.00 59.88 79 GLY A O 1
ATOM 632 N N . GLY A 1 80 ? 21.566 9.282 -13.559 1.00 58.34 80 GLY A N 1
ATOM 633 C CA . GLY A 1 80 ? 21.316 8.669 -14.874 1.00 58.34 80 GLY A CA 1
ATOM 634 C C . GLY A 1 80 ? 21.309 7.134 -14.912 1.00 58.34 80 GLY A C 1
ATOM 635 O O . GLY A 1 80 ? 20.848 6.576 -15.905 1.00 58.34 80 GLY A O 1
ATOM 636 N N . GLN A 1 81 ? 21.775 6.466 -13.851 1.00 59.97 81 GLN A N 1
ATOM 637 C CA . GLN A 1 81 ? 21.840 5.004 -13.744 1.00 59.97 81 GLN A CA 1
ATOM 638 C C . GLN A 1 81 ? 20.588 4.358 -13.120 1.00 59.97 81 GLN A C 1
ATOM 640 O O . GLN A 1 81 ? 20.442 3.144 -13.169 1.00 59.97 81 GLN A O 1
ATOM 645 N N . ARG A 1 82 ? 19.653 5.141 -12.558 1.00 62.16 82 ARG A N 1
ATOM 646 C CA . ARG A 1 82 ? 18.436 4.630 -11.889 1.00 62.16 82 ARG A CA 1
ATOM 647 C C . ARG A 1 82 ? 17.156 5.051 -12.617 1.00 62.16 82 ARG A C 1
ATOM 649 O O . ARG A 1 82 ? 16.196 5.500 -12.002 1.00 62.16 82 ARG A O 1
ATOM 656 N N . LYS A 1 83 ? 17.140 4.921 -13.950 1.00 61.06 83 LYS A N 1
ATOM 657 C CA . LYS A 1 83 ? 15.992 5.302 -14.805 1.00 61.06 83 LYS A CA 1
ATOM 658 C C . LYS A 1 83 ? 14.768 4.394 -14.650 1.00 61.06 83 LYS A C 1
ATOM 660 O O . LYS A 1 83 ? 13.675 4.802 -15.022 1.00 61.06 83 LYS A O 1
ATOM 665 N N . HIS A 1 84 ? 14.962 3.193 -14.109 1.00 68.19 84 HIS A N 1
ATOM 666 C CA . HIS A 1 84 ? 13.902 2.208 -13.864 1.00 68.19 84 HIS A CA 1
ATOM 667 C C . HIS A 1 84 ? 13.115 2.491 -12.580 1.00 68.19 84 HIS A C 1
ATOM 669 O O . HIS A 1 84 ? 12.120 1.836 -12.314 1.00 68.19 84 HIS A O 1
ATOM 675 N N . TRP A 1 85 ? 13.552 3.467 -11.777 1.00 71.25 85 TRP A N 1
ATOM 676 C CA . TRP A 1 85 ? 12.897 3.793 -10.519 1.00 71.25 85 TRP A CA 1
ATOM 677 C C . TRP A 1 85 ? 11.697 4.684 -10.801 1.00 71.25 85 TRP A C 1
ATOM 679 O O . TRP A 1 85 ? 11.831 5.862 -11.160 1.00 71.25 85 TRP A O 1
ATOM 689 N N . LEU A 1 86 ? 10.521 4.089 -10.646 1.00 75.94 86 LEU A N 1
ATOM 690 C CA . LEU A 1 86 ? 9.246 4.745 -10.839 1.00 75.94 86 LEU A CA 1
ATOM 691 C C . LEU A 1 86 ? 8.660 5.110 -9.472 1.00 75.94 86 LEU A C 1
ATOM 693 O O . LEU A 1 86 ? 8.790 4.386 -8.484 1.00 75.94 86 LEU A O 1
ATOM 697 N N . ARG A 1 87 ? 8.032 6.281 -9.398 1.00 78.25 87 ARG A N 1
ATOM 698 C CA . ARG A 1 87 ? 7.396 6.804 -8.193 1.00 78.25 87 ARG A CA 1
ATOM 699 C C . ARG A 1 87 ? 6.001 7.301 -8.520 1.00 78.25 87 ARG A C 1
ATOM 701 O O . ARG A 1 87 ? 5.841 8.327 -9.178 1.00 78.25 87 ARG A O 1
ATOM 708 N N . ALA A 1 88 ? 5.003 6.657 -7.933 1.00 79.94 88 ALA A N 1
ATOM 709 C CA . ALA A 1 88 ? 3.659 7.204 -7.881 1.00 79.94 88 ALA A CA 1
ATOM 710 C C . ALA A 1 88 ? 3.553 8.213 -6.726 1.00 79.94 88 ALA A C 1
ATOM 712 O O . ALA A 1 88 ? 3.995 7.955 -5.599 1.00 79.94 88 ALA A O 1
ATOM 713 N N . LYS A 1 89 ? 2.981 9.386 -7.012 1.00 72.25 89 LYS A N 1
ATOM 714 C CA . LYS A 1 89 ? 2.656 10.416 -6.016 1.00 72.25 89 LYS A CA 1
ATOM 715 C C . LYS A 1 89 ? 1.144 10.505 -5.875 1.00 72.25 89 LYS A C 1
ATOM 717 O O . LYS A 1 89 ? 0.443 10.499 -6.880 1.00 72.25 89 LYS A O 1
ATOM 722 N N . PHE A 1 90 ? 0.662 10.673 -4.648 1.00 66.62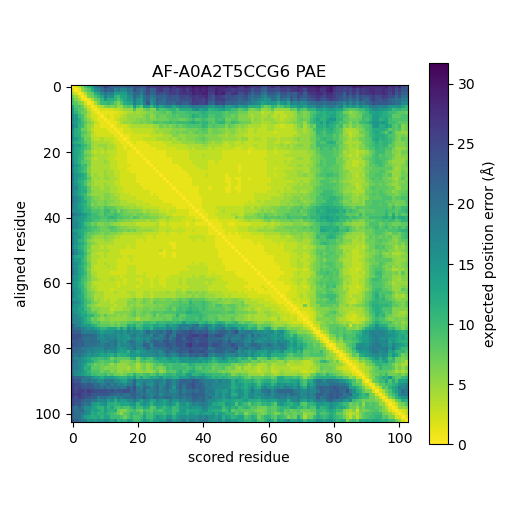 90 PHE A N 1
ATOM 723 C CA . PHE A 1 90 ? -0.722 11.076 -4.405 1.00 66.62 90 PHE A CA 1
ATOM 724 C C . PHE A 1 90 ? -0.785 12.578 -4.109 1.00 66.62 90 PHE A C 1
ATOM 726 O O . PHE A 1 90 ? -0.047 13.076 -3.256 1.00 66.62 90 PHE A O 1
ATOM 733 N N . PHE A 1 91 ? -1.657 13.291 -4.822 1.00 52.38 91 PHE A N 1
ATOM 734 C CA . PHE A 1 91 ? -1.982 14.698 -4.586 1.00 52.38 91 PHE A CA 1
ATOM 735 C C . PHE A 1 91 ? -3.485 14.794 -4.311 1.00 52.38 91 PHE A C 1
ATOM 737 O O . PHE A 1 91 ? -4.291 15.014 -5.206 1.00 52.38 91 PHE A O 1
ATOM 744 N N . GLN A 1 92 ? -3.872 14.584 -3.059 1.00 52.72 92 GLN A N 1
ATOM 745 C CA . GLN A 1 92 ? -5.165 15.031 -2.550 1.00 52.72 92 GLN A CA 1
ATOM 746 C C . GLN A 1 92 ? -4.876 15.860 -1.302 1.00 52.72 92 GLN A C 1
ATOM 748 O O . GLN A 1 92 ? -4.061 15.461 -0.470 1.00 52.72 92 GLN A O 1
ATOM 753 N N . GLN A 1 93 ? -5.451 17.060 -1.245 1.00 48.75 93 GLN A N 1
ATOM 754 C CA . GLN A 1 93 ? -5.045 18.151 -0.355 1.00 48.75 93 GLN A CA 1
ATOM 755 C C . GLN A 1 93 ? -5.185 17.819 1.142 1.00 48.75 93 GLN A C 1
ATOM 757 O O . GLN A 1 93 ? -4.479 18.424 1.944 1.00 48.75 93 GLN A O 1
ATOM 762 N N . GLU A 1 94 ? -5.978 16.814 1.534 1.00 51.06 94 GLU A N 1
ATOM 763 C CA . GLU A 1 94 ? -6.042 16.335 2.925 1.00 51.06 94 GLU A CA 1
ATOM 764 C C . GLU A 1 94 ? -5.021 15.237 3.290 1.00 51.06 94 GLU A C 1
ATOM 766 O O . GLU A 1 94 ? -5.006 14.759 4.428 1.00 51.06 94 GLU A O 1
ATOM 771 N N . PHE A 1 95 ? -4.159 14.815 2.358 1.00 51.53 95 PHE A N 1
ATOM 772 C CA . PHE A 1 95 ? -3.194 13.737 2.566 1.00 51.53 95 PHE A CA 1
ATOM 773 C C . PHE A 1 95 ? -1.764 14.242 2.677 1.00 51.53 95 PHE A C 1
ATOM 775 O O . PHE A 1 95 ? -1.177 14.719 1.708 1.00 51.53 95 PHE A O 1
ATOM 782 N N . ASN A 1 96 ? -1.150 14.034 3.848 1.00 45.72 96 ASN A N 1
ATOM 783 C CA . ASN A 1 96 ? 0.306 14.072 3.991 1.00 45.72 96 ASN A CA 1
ATOM 784 C C . ASN A 1 96 ? 0.937 13.297 2.824 1.00 45.72 96 ASN A C 1
ATOM 786 O O . ASN A 1 96 ? 0.657 12.110 2.672 1.00 45.72 96 ASN A O 1
ATOM 790 N N . ARG A 1 97 ? 1.754 13.976 2.005 1.00 48.91 97 ARG A N 1
ATOM 791 C CA . ARG A 1 97 ? 2.364 13.450 0.770 1.00 48.91 97 ARG A CA 1
ATOM 792 C C . ARG A 1 97 ? 2.829 11.997 0.936 1.00 48.91 97 ARG A C 1
ATOM 794 O O . ARG A 1 97 ? 3.774 11.729 1.677 1.00 48.91 97 ARG A O 1
ATOM 801 N N . LEU A 1 98 ? 2.190 11.078 0.214 1.00 52.44 98 LEU A N 1
ATOM 802 C CA . LEU A 1 98 ? 2.577 9.671 0.135 1.00 52.44 98 LEU A CA 1
ATOM 803 C C . LEU A 1 98 ? 3.272 9.389 -1.190 1.00 52.44 98 LEU A C 1
ATOM 805 O O . LEU A 1 98 ? 2.816 9.816 -2.252 1.00 52.44 98 LEU A O 1
ATOM 809 N N . ASN A 1 99 ? 4.382 8.662 -1.097 1.00 59.47 99 ASN A N 1
ATOM 810 C CA . ASN A 1 99 ? 5.201 8.258 -2.228 1.00 59.47 99 ASN A CA 1
ATOM 811 C C . ASN A 1 99 ? 5.342 6.748 -2.185 1.00 59.47 99 ASN A C 1
ATOM 813 O O . ASN A 1 99 ? 5.847 6.220 -1.196 1.00 59.47 99 ASN A O 1
ATOM 817 N N . VAL A 1 100 ? 4.927 6.083 -3.254 1.00 63.12 100 VAL A N 1
ATOM 818 C CA . VAL A 1 100 ? 5.166 4.652 -3.441 1.00 63.12 100 VAL A CA 1
ATOM 819 C C . VAL A 1 100 ? 6.214 4.525 -4.539 1.00 63.12 100 VAL A C 1
ATOM 821 O O . VAL A 1 100 ? 6.021 5.053 -5.635 1.00 63.12 100 VAL A O 1
ATOM 824 N N . ILE A 1 101 ? 7.349 3.906 -4.210 1.00 63.03 101 ILE A N 1
ATOM 825 C CA . ILE A 1 101 ? 8.426 3.596 -5.158 1.00 63.03 101 ILE A CA 1
ATOM 826 C C . ILE A 1 101 ? 8.263 2.133 -5.559 1.00 63.03 101 ILE A C 1
ATOM 828 O O . ILE A 1 101 ? 8.104 1.282 -4.685 1.00 63.03 101 ILE A O 1
ATOM 832 N N . PHE A 1 102 ? 8.299 1.861 -6.857 1.00 68.56 102 PHE A N 1
ATOM 833 C CA . PHE A 1 102 ? 8.214 0.516 -7.420 1.00 68.56 102 PHE A CA 1
ATOM 834 C C . PHE A 1 102 ? 9.277 0.330 -8.514 1.00 68.56 102 PHE A C 1
ATOM 836 O O . PHE A 1 102 ? 9.815 1.316 -9.034 1.00 68.56 102 PHE A O 1
ATOM 843 N N . PHE A 1 103 ? 9.633 -0.931 -8.767 1.00 63.56 103 PHE A N 1
ATOM 844 C CA . PHE A 1 103 ? 10.715 -1.368 -9.654 1.00 63.56 103 PHE A CA 1
ATOM 845 C C . PHE A 1 103 ? 10.177 -2.060 -10.906 1.00 63.56 103 PHE A C 1
ATOM 847 O O . PHE A 1 103 ? 9.064 -2.626 -10.824 1.00 63.56 103 PHE A O 1
#

pLDDT: mean 77.69, std 15.13, range [35.56, 96.44]

Solvent-accessible surface area (backbone atoms only — not comparable to full-atom values): 6323 Å² total; per-residue (Å²): 134,86,80,70,76,83,70,46,72,38,88,90,38,79,49,84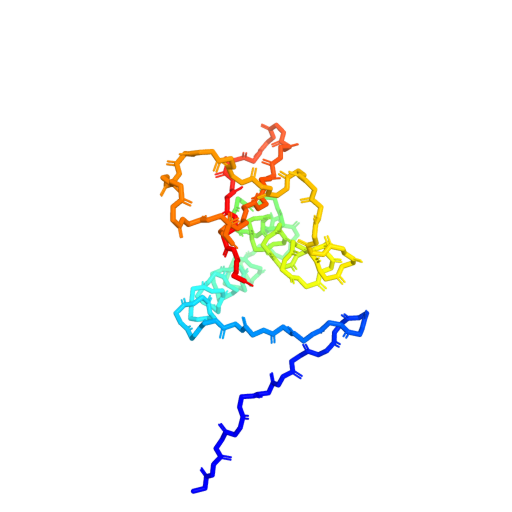,76,56,66,74,55,52,54,52,51,50,54,47,50,51,53,34,50,57,38,32,78,76,32,75,87,56,29,68,77,36,71,64,34,44,48,49,51,52,51,51,44,39,68,69,56,53,38,43,74,54,75,80,46,72,82,24,51,57,62,67,81,70,39,90,88,43,70,70,46,29,36,51,73,57,90,51,96,92,51,81,79,50,75,51,77,51,120

Sequence (103 aa):
MSDAPRQLVVNGWSIYAHPLFLDQLERLAAQVSSLRDKDPDGYQKKNVAKRLAAITRLAFEIIPQDPGRPEYRQGRTLGGQRKHWLRAKFFQQEFNRLNVIFF

Nearest PDB structures (foldseek):
  3fi7-assembly1_A  TM=2.805E-01  e=8.600E+00  Listeria monocytogenes EGD-e

Foldseek 3Di:
DDPDPPFDADPNDTADDDVVRVVVLVVLVVVLVVLCVVPVPCSCVDLSNVLSVVVCCVRHPPCNVPVPDPQQQPPCPVHPVPRVWGWDWDDDPVHDIDIDIDD

Secondary structure (DSSP, 8-state):
-------EEETTEEE---HHHHHHHHHHHHHHHHHHHH-TTTGGGSHHHHHHHHHHHIIIIIGGG-TT-GGGB-TTTT-TT-TT-EEEE---TTS---EEEE-